Protein AF-A0A935MAJ7-F1 (afdb_monomer_lite)

Foldseek 3Di:
DVVVVVVVVVCCVQQVVLVVVDAPSVLVVVLCVQLVVQQVVQVVVVVVVAHADSCLRSVLSNQLSVCVRPPVVCNVVSNVVSVVVLVVVLVVCVVVVPVCSVVSSD

Secondary structure (DSSP, 8-state):
-HHHHHHHHHHHHHHHHHHHH-HHHHHHHHHHHHHHHHHHHHHHHHHTT----HHHHHHHHHHHHHHHHH-GGGHHHHHHHHHHHHHHHHHHHHHTT-TTTTTTT-

Structure (mmCIF, N/CA/C/O backbone):
data_AF-A0A935MAJ7-F1
#
_entry.id   AF-A0A935MAJ7-F1
#
loop_
_atom_site.group_PDB
_atom_site.id
_atom_site.type_symbol
_atom_site.label_atom_id
_atom_site.label_alt_id
_atom_site.label_comp_id
_atom_site.label_asym_id
_atom_site.label_entity_id
_atom_site.label_seq_id
_atom_site.pdbx_PDB_ins_code
_atom_site.Cartn_x
_atom_site.Cartn_y
_atom_site.Cartn_z
_atom_site.occupancy
_atom_site.B_iso_or_equiv
_atom_site.auth_seq_id
_atom_site.auth_comp_id
_atom_site.auth_asym_id
_atom_site.auth_atom_id
_atom_site.pdbx_PDB_model_num
ATOM 1 N N . MET A 1 1 ? 7.636 -32.946 -8.722 1.00 75.81 1 MET A N 1
ATOM 2 C CA . MET A 1 1 ? 8.602 -31.862 -9.041 1.00 75.81 1 MET A CA 1
ATOM 3 C C . MET A 1 1 ? 8.320 -31.145 -10.365 1.00 75.81 1 MET A C 1
ATOM 5 O O . MET A 1 1 ? 8.323 -29.923 -10.351 1.00 75.81 1 MET A O 1
ATOM 9 N N . ARG A 1 2 ? 7.996 -31.843 -11.470 1.00 84.56 2 ARG A N 1
ATOM 10 C CA . ARG A 1 2 ? 7.752 -31.241 -12.805 1.00 84.56 2 ARG A CA 1
ATOM 11 C C . ARG A 1 2 ? 6.806 -30.024 -12.820 1.00 84.56 2 ARG A C 1
ATOM 13 O O . ARG A 1 2 ? 7.157 -29.006 -13.395 1.00 84.56 2 ARG A O 1
ATOM 20 N N . ARG A 1 3 ? 5.655 -30.090 -12.134 1.00 89.62 3 ARG A N 1
ATOM 21 C CA . ARG A 1 3 ? 4.698 -28.963 -12.051 1.00 89.62 3 ARG A CA 1
ATOM 22 C C . ARG A 1 3 ? 5.290 -27.718 -11.377 1.00 89.62 3 ARG A C 1
ATOM 24 O O . ARG A 1 3 ? 5.169 -26.634 -11.922 1.00 89.62 3 ARG A O 1
ATOM 31 N N . ARG A 1 4 ? 5.997 -27.887 -10.251 1.00 90.81 4 ARG A N 1
ATOM 32 C CA . ARG A 1 4 ? 6.660 -26.783 -9.528 1.00 90.81 4 ARG A CA 1
ATOM 33 C C . ARG A 1 4 ? 7.723 -26.097 -10.391 1.00 90.81 4 ARG A C 1
ATOM 35 O O . ARG A 1 4 ? 7.832 -24.880 -10.353 1.00 90.81 4 ARG A O 1
ATOM 42 N N . LEU A 1 5 ? 8.468 -26.877 -11.177 1.00 94.12 5 LEU A N 1
ATOM 43 C CA . LEU A 1 5 ? 9.511 -26.358 -12.063 1.00 94.12 5 LEU A CA 1
ATOM 44 C C . LEU A 1 5 ? 8.919 -25.551 -13.227 1.00 94.12 5 LEU A C 1
ATOM 46 O O . LEU A 1 5 ? 9.416 -24.476 -13.535 1.00 94.12 5 LEU A O 1
ATOM 50 N N . ILE A 1 6 ? 7.817 -26.023 -13.815 1.00 94.50 6 ILE A N 1
ATOM 51 C CA . ILE A 1 6 ? 7.100 -25.294 -14.872 1.00 94.50 6 ILE A CA 1
ATOM 52 C C . ILE A 1 6 ? 6.537 -23.972 -14.336 1.00 94.50 6 ILE A C 1
ATOM 54 O O . ILE A 1 6 ? 6.710 -22.940 -14.975 1.00 94.50 6 ILE A O 1
ATOM 58 N N . THR A 1 7 ? 5.914 -23.975 -13.151 1.00 93.75 7 THR A N 1
ATOM 59 C CA . THR A 1 7 ? 5.403 -22.741 -12.531 1.00 93.75 7 THR A CA 1
ATOM 60 C C . THR A 1 7 ? 6.530 -21.756 -12.228 1.00 93.75 7 THR A C 1
ATOM 62 O O . THR A 1 7 ? 6.393 -20.572 -12.519 1.00 93.75 7 THR A O 1
ATOM 65 N N . ALA A 1 8 ? 7.657 -22.236 -11.696 1.00 93.62 8 ALA A N 1
ATOM 66 C CA . ALA A 1 8 ? 8.817 -21.393 -11.419 1.00 93.62 8 ALA A CA 1
ATOM 67 C C . ALA A 1 8 ? 9.399 -20.776 -12.700 1.00 93.62 8 ALA A C 1
ATOM 69 O O . ALA A 1 8 ? 9.681 -19.583 -12.722 1.00 93.62 8 ALA A O 1
ATOM 70 N N . LEU A 1 9 ? 9.522 -21.558 -13.780 1.00 94.88 9 LEU A N 1
ATOM 71 C CA . LEU A 1 9 ? 9.976 -21.054 -15.079 1.00 94.88 9 LEU A CA 1
ATOM 72 C C . LEU A 1 9 ? 8.998 -20.037 -15.676 1.00 94.88 9 LEU A C 1
ATOM 74 O O . LEU A 1 9 ? 9.437 -19.021 -16.202 1.00 94.88 9 LEU A O 1
ATOM 78 N N . GLY A 1 10 ? 7.688 -20.271 -15.556 1.00 94.44 10 GLY A N 1
ATOM 79 C CA . GLY A 1 10 ? 6.668 -19.318 -15.999 1.00 94.44 10 GLY A CA 1
ATOM 80 C C . GLY A 1 10 ? 6.740 -17.990 -15.241 1.00 94.44 10 GLY A C 1
ATOM 81 O O . GLY A 1 10 ? 6.748 -16.927 -15.857 1.00 94.44 10 GLY A O 1
ATOM 82 N N . LEU A 1 11 ? 6.873 -18.041 -13.911 1.00 92.00 11 LEU A N 1
ATOM 83 C CA . LEU A 1 11 ? 7.062 -16.842 -13.090 1.00 92.00 11 LEU A CA 1
ATOM 84 C C . LEU A 1 11 ? 8.375 -16.127 -13.415 1.00 92.00 11 LEU A C 1
ATOM 86 O O . LEU A 1 11 ? 8.383 -14.905 -13.497 1.00 92.00 11 LEU A O 1
ATOM 90 N N . ALA A 1 12 ? 9.467 -16.860 -13.646 1.00 93.56 12 ALA A N 1
ATOM 91 C CA . ALA A 1 12 ? 10.745 -16.271 -14.039 1.00 93.56 12 ALA A CA 1
ATOM 92 C C . ALA A 1 12 ? 10.655 -15.577 -15.404 1.00 93.56 12 ALA A C 1
ATOM 94 O O . ALA A 1 12 ? 11.177 -14.478 -15.569 1.00 93.56 12 ALA A O 1
ATOM 95 N N . PHE A 1 13 ? 9.950 -16.184 -16.360 1.00 95.25 13 PHE A N 1
ATOM 96 C CA . PHE A 1 13 ? 9.760 -15.624 -17.695 1.00 95.25 13 PHE A CA 1
ATOM 97 C C . PHE A 1 13 ? 8.982 -14.304 -17.681 1.00 95.25 13 PHE A C 1
ATOM 99 O O . PHE A 1 13 ? 9.247 -13.441 -18.505 1.00 95.25 13 PHE A O 1
ATOM 106 N N . ILE A 1 14 ? 8.052 -14.122 -16.742 1.00 93.56 14 ILE A N 1
ATOM 107 C CA . ILE A 1 14 ? 7.300 -12.867 -16.588 1.00 93.56 14 ILE A CA 1
ATOM 108 C C . ILE A 1 14 ? 8.067 -11.876 -15.699 1.00 93.56 14 ILE A C 1
ATOM 110 O O . ILE A 1 14 ? 8.151 -10.687 -16.001 1.00 93.56 14 ILE A O 1
ATOM 114 N N . GLY A 1 15 ? 8.652 -12.368 -14.606 1.00 91.75 15 GLY A N 1
ATOM 115 C CA . GLY A 1 15 ? 9.314 -11.557 -13.591 1.00 91.75 15 GLY A CA 1
ATOM 116 C C . GLY A 1 15 ? 10.628 -10.942 -14.055 1.00 91.75 15 GLY A C 1
ATOM 117 O O . GLY A 1 15 ? 10.853 -9.754 -13.835 1.00 91.75 15 GLY A O 1
ATOM 118 N N . LEU A 1 16 ? 11.486 -11.719 -14.725 1.00 94.88 16 LEU A N 1
ATOM 119 C CA . LEU A 1 16 ? 12.800 -11.237 -15.160 1.00 94.88 16 LEU A CA 1
ATOM 120 C C . LEU A 1 16 ? 12.692 -10.066 -16.145 1.00 94.88 16 LEU A C 1
ATOM 122 O O . LEU A 1 16 ? 13.335 -9.050 -15.888 1.00 94.88 16 LEU A O 1
ATOM 126 N N . PRO A 1 17 ? 11.867 -10.120 -17.212 1.00 94.69 17 PRO A N 1
ATOM 127 C CA . PRO A 1 17 ? 11.704 -8.973 -18.098 1.00 94.69 17 PRO A CA 1
ATOM 128 C C . PRO A 1 17 ? 11.157 -7.744 -17.377 1.00 94.69 17 PRO A C 1
ATOM 130 O O . PRO A 1 17 ? 11.660 -6.648 -17.597 1.00 94.69 17 PRO A O 1
ATOM 133 N N . ALA A 1 18 ? 10.178 -7.909 -16.482 1.00 93.62 18 ALA A N 1
ATOM 134 C CA . ALA A 1 18 ? 9.623 -6.789 -15.726 1.00 93.62 18 ALA A CA 1
ATOM 135 C C . ALA A 1 18 ? 10.676 -6.108 -14.834 1.00 93.62 18 ALA A C 1
ATOM 137 O O . ALA A 1 18 ? 10.699 -4.884 -14.747 1.00 93.62 18 ALA A O 1
ATOM 138 N N . ILE A 1 19 ? 11.573 -6.884 -14.213 1.00 92.81 19 ILE A N 1
ATOM 139 C CA . ILE A 1 19 ? 12.679 -6.365 -13.394 1.00 92.81 19 ILE A CA 1
ATOM 140 C C . ILE A 1 19 ? 13.744 -5.685 -14.262 1.00 92.81 19 ILE A C 1
ATOM 142 O O . ILE A 1 19 ? 14.191 -4.595 -13.921 1.00 92.81 19 ILE A O 1
ATOM 146 N N . ILE A 1 20 ? 14.139 -6.305 -15.380 1.00 94.88 20 ILE A N 1
ATOM 147 C CA . ILE A 1 20 ? 15.189 -5.782 -16.270 1.00 94.88 20 ILE A CA 1
ATOM 148 C C . ILE A 1 20 ? 14.740 -4.487 -16.957 1.00 94.88 20 ILE A C 1
ATOM 150 O O . ILE A 1 20 ? 15.517 -3.541 -17.041 1.00 94.88 20 ILE A O 1
ATOM 154 N N . LEU A 1 21 ? 13.493 -4.432 -17.438 1.00 94.62 21 LEU A N 1
ATOM 155 C CA . LEU A 1 21 ? 12.925 -3.231 -18.061 1.00 94.62 21 LEU A CA 1
ATOM 156 C C . LEU A 1 21 ? 12.656 -2.124 -17.034 1.00 94.62 21 LEU A C 1
ATOM 158 O O . LEU A 1 21 ? 12.693 -0.944 -17.379 1.00 94.62 21 LEU A O 1
ATOM 162 N N . GLY A 1 22 ? 12.388 -2.494 -15.778 1.00 91.75 22 GLY A N 1
ATOM 163 C CA . GLY A 1 22 ? 12.137 -1.550 -14.699 1.00 91.75 22 GLY A CA 1
ATOM 164 C C . GLY A 1 22 ? 10.882 -0.698 -14.922 1.00 91.75 22 GLY A C 1
ATOM 165 O O . GLY A 1 22 ? 9.944 -1.079 -15.632 1.00 91.75 22 GLY A O 1
ATOM 166 N N . GLY A 1 23 ? 10.860 0.470 -14.273 1.00 92.12 23 GLY A N 1
ATOM 167 C CA . GLY A 1 23 ? 9.832 1.495 -14.456 1.00 92.12 23 GLY A CA 1
ATOM 168 C C . GLY A 1 23 ? 8.405 0.963 -14.308 1.00 92.12 23 GLY A C 1
ATOM 169 O O . GLY A 1 23 ? 8.069 0.303 -13.324 1.00 92.12 23 GLY A O 1
ATOM 170 N N . ILE A 1 24 ? 7.562 1.248 -15.306 1.00 94.38 24 ILE A N 1
ATOM 171 C CA . ILE A 1 24 ? 6.142 0.883 -15.272 1.00 94.38 24 ILE A CA 1
ATOM 172 C C . ILE A 1 24 ? 5.916 -0.635 -15.320 1.00 94.38 24 ILE A C 1
ATOM 174 O O . ILE A 1 24 ? 4.989 -1.120 -14.682 1.00 94.38 24 ILE A O 1
ATOM 178 N N . PHE A 1 25 ? 6.767 -1.404 -16.009 1.00 94.12 25 PHE A N 1
ATOM 179 C CA . PHE A 1 25 ? 6.624 -2.864 -16.084 1.00 94.12 25 PHE A CA 1
ATOM 180 C C . PHE A 1 25 ? 6.885 -3.513 -14.726 1.00 94.12 25 PHE A C 1
ATOM 182 O O . PHE A 1 25 ? 6.094 -4.339 -14.266 1.00 94.12 25 PHE A O 1
ATOM 189 N N . TYR A 1 26 ? 7.955 -3.082 -14.056 1.00 93.25 26 TYR A N 1
ATOM 190 C CA . TYR A 1 26 ? 8.241 -3.484 -12.685 1.00 93.25 26 TYR A CA 1
ATOM 191 C C . TYR A 1 26 ? 7.115 -3.067 -11.734 1.00 93.25 26 TYR A C 1
ATOM 193 O O . TYR A 1 26 ? 6.655 -3.880 -10.934 1.00 93.25 26 TYR A O 1
ATOM 201 N N . TYR A 1 27 ? 6.638 -1.823 -11.849 1.00 94.50 27 TYR A N 1
ATOM 202 C CA . TYR A 1 27 ? 5.548 -1.317 -11.022 1.00 94.50 27 TYR A CA 1
ATOM 203 C C . TYR A 1 27 ? 4.258 -2.119 -11.204 1.00 94.50 27 TYR A C 1
ATOM 205 O O . TYR A 1 27 ? 3.643 -2.485 -10.212 1.00 94.50 27 TYR A O 1
ATOM 213 N N . LEU A 1 28 ? 3.846 -2.430 -12.435 1.00 94.94 28 LEU A N 1
ATOM 214 C CA . LEU A 1 28 ? 2.628 -3.205 -12.677 1.00 94.94 28 LEU A CA 1
ATOM 215 C C . LEU A 1 28 ? 2.734 -4.608 -12.077 1.00 94.94 28 LEU A C 1
ATOM 217 O O . LEU A 1 28 ? 1.797 -5.065 -11.423 1.00 94.94 28 LEU A O 1
ATOM 221 N N . LEU A 1 29 ? 3.882 -5.269 -12.243 1.00 95.19 29 LEU A N 1
ATOM 222 C CA . LEU A 1 29 ? 4.109 -6.588 -11.662 1.00 95.19 29 LEU A CA 1
ATOM 223 C C . LEU A 1 29 ? 4.089 -6.537 -10.127 1.00 95.19 29 LEU A C 1
ATOM 225 O O . LEU A 1 29 ? 3.306 -7.238 -9.486 1.00 95.19 29 LEU A O 1
ATOM 229 N N . MET A 1 30 ? 4.931 -5.694 -9.530 1.00 94.88 30 MET A N 1
ATOM 230 C CA . MET A 1 30 ? 5.082 -5.625 -8.076 1.00 94.88 30 MET A CA 1
ATOM 231 C C . MET A 1 30 ? 3.880 -4.988 -7.388 1.00 94.88 30 MET A C 1
ATOM 233 O O . MET A 1 30 ? 3.474 -5.448 -6.329 1.00 94.88 30 MET A O 1
ATOM 237 N N . GLY A 1 31 ? 3.280 -3.969 -7.991 1.00 95.75 31 GLY A N 1
ATOM 238 C CA . GLY A 1 31 ? 2.057 -3.331 -7.517 1.00 95.75 31 GLY A CA 1
ATOM 239 C C . GLY A 1 31 ? 0.902 -4.324 -7.457 1.00 95.75 31 GLY A C 1
ATOM 240 O O . GLY A 1 31 ? 0.229 -4.394 -6.434 1.00 95.75 31 GLY A O 1
ATOM 241 N N . THR A 1 32 ? 0.736 -5.166 -8.485 1.00 95.69 32 THR A N 1
ATOM 242 C CA . THR A 1 32 ? -0.271 -6.241 -8.468 1.00 95.69 32 THR A CA 1
ATOM 243 C C . THR A 1 32 ? -0.025 -7.208 -7.314 1.00 95.69 32 THR A C 1
ATOM 245 O O . THR A 1 32 ? -0.952 -7.511 -6.565 1.00 95.69 32 THR A O 1
ATOM 248 N N . PHE A 1 33 ? 1.222 -7.651 -7.115 1.00 95.88 33 PHE A N 1
ATOM 249 C CA . PHE A 1 33 ? 1.553 -8.537 -5.997 1.00 95.88 33 PHE A CA 1
ATOM 250 C C . PHE A 1 33 ? 1.332 -7.886 -4.631 1.00 95.88 33 PHE A C 1
ATOM 252 O O . PHE A 1 33 ? 0.810 -8.542 -3.740 1.00 95.88 33 PHE A O 1
ATOM 259 N N . LEU A 1 34 ? 1.702 -6.619 -4.449 1.00 96.69 34 LEU A N 1
ATOM 260 C CA . LEU A 1 34 ? 1.574 -5.926 -3.165 1.00 96.69 34 LEU A CA 1
ATOM 261 C C . LEU A 1 34 ? 0.115 -5.619 -2.819 1.00 96.69 34 LEU A C 1
ATOM 263 O O . LEU A 1 34 ? -0.310 -5.870 -1.694 1.00 96.69 34 LEU A O 1
ATOM 267 N N . ILE A 1 35 ? -0.659 -5.107 -3.778 1.00 96.81 35 ILE A N 1
ATOM 268 C CA . ILE A 1 35 ? -2.084 -4.804 -3.587 1.00 96.81 35 ILE A CA 1
ATOM 269 C C .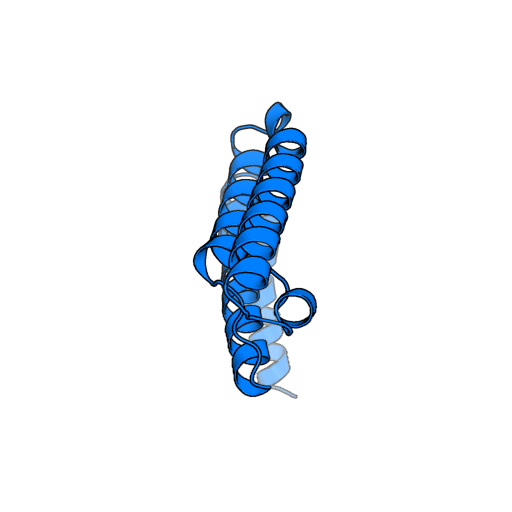 ILE A 1 35 ? -2.872 -6.104 -3.385 1.00 96.81 35 ILE A C 1
ATOM 271 O O . ILE A 1 35 ? -3.696 -6.177 -2.474 1.00 96.81 35 ILE A O 1
ATOM 275 N N . GLY A 1 36 ? -2.581 -7.140 -4.179 1.00 96.88 36 GLY A N 1
ATOM 276 C CA . GLY A 1 36 ? -3.154 -8.476 -4.004 1.00 96.88 36 GLY A CA 1
ATOM 277 C C . GLY A 1 36 ? -2.814 -9.059 -2.634 1.00 96.88 36 GLY A C 1
ATOM 278 O O . GLY A 1 36 ? -3.709 -9.387 -1.870 1.00 96.88 36 GLY A O 1
ATOM 279 N N . ALA A 1 37 ? -1.537 -9.055 -2.243 1.00 95.75 37 ALA A N 1
ATOM 280 C CA . ALA A 1 37 ? -1.116 -9.541 -0.930 1.00 95.75 37 ALA A CA 1
ATOM 281 C C . ALA A 1 37 ? -1.790 -8.790 0.228 1.00 95.75 37 ALA A C 1
ATOM 283 O O . ALA A 1 37 ? -2.158 -9.416 1.217 1.00 95.75 37 ALA A O 1
ATOM 284 N N . ALA A 1 38 ? -1.993 -7.474 0.113 1.00 94.88 38 ALA A N 1
ATOM 285 C CA . ALA A 1 38 ? -2.737 -6.700 1.107 1.00 94.88 38 ALA A CA 1
ATOM 286 C C . ALA A 1 38 ? -4.209 -7.138 1.195 1.00 94.88 38 ALA A C 1
ATOM 288 O O . ALA A 1 38 ? -4.778 -7.214 2.284 1.00 94.88 38 ALA A O 1
ATOM 289 N N . TRP A 1 39 ? -4.824 -7.454 0.055 1.00 95.06 39 TRP A N 1
ATOM 290 C CA . TRP A 1 39 ? -6.184 -7.980 -0.005 1.00 95.06 39 TRP A CA 1
ATOM 291 C C . TRP A 1 39 ? -6.282 -9.384 0.603 1.00 95.06 39 TRP A C 1
ATOM 293 O O . TRP A 1 39 ? -7.140 -9.609 1.461 1.00 95.06 39 TRP A O 1
ATOM 303 N N . GLU A 1 40 ? -5.385 -10.305 0.243 1.00 94.00 40 GLU A N 1
ATOM 304 C CA . GLU A 1 40 ? -5.287 -11.631 0.865 1.00 94.00 40 GLU A CA 1
ATOM 305 C C . GLU A 1 40 ? -5.055 -11.528 2.377 1.00 94.00 40 GLU A C 1
ATOM 307 O O . GLU A 1 40 ? -5.698 -12.236 3.150 1.00 94.00 40 GLU A O 1
ATOM 312 N N . TYR A 1 41 ? -4.185 -10.614 2.813 1.00 90.38 41 TYR A N 1
ATOM 313 C CA . TYR A 1 41 ? -3.893 -10.376 4.225 1.00 90.38 41 TYR A CA 1
ATOM 314 C C . TYR A 1 41 ? -5.165 -10.022 5.006 1.00 90.38 41 TYR A C 1
ATOM 316 O O . TYR A 1 41 ? -5.474 -10.664 6.007 1.00 90.38 41 TYR A O 1
ATOM 324 N N . VAL A 1 42 ? -5.978 -9.086 4.501 1.00 91.19 42 VAL A N 1
ATOM 325 C CA . VAL A 1 42 ? -7.284 -8.739 5.096 1.00 91.19 42 VAL A CA 1
ATOM 326 C C . VAL A 1 42 ? -8.199 -9.967 5.200 1.00 91.19 42 VAL A C 1
ATOM 328 O O . VAL A 1 42 ? -8.855 -10.163 6.224 1.00 91.19 42 VAL A O 1
ATOM 331 N N . HIS A 1 43 ? -8.243 -10.820 4.173 1.00 91.12 43 HIS A N 1
ATOM 332 C CA . HIS A 1 43 ? -9.081 -12.026 4.174 1.00 91.12 43 HIS A CA 1
ATOM 333 C C . HIS A 1 43 ? -8.600 -13.080 5.175 1.00 91.12 43 HIS A C 1
ATOM 335 O O . HIS A 1 43 ? -9.420 -13.697 5.856 1.00 91.12 43 HIS A O 1
ATOM 341 N N . ME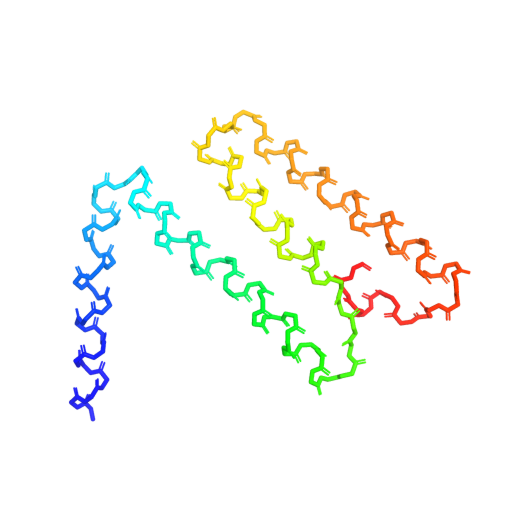T A 1 44 ? -7.285 -13.259 5.312 1.00 90.88 44 MET A N 1
ATOM 342 C CA . MET A 1 44 ? -6.707 -14.171 6.299 1.00 90.88 44 MET A CA 1
ATOM 343 C C . MET A 1 44 ? -7.045 -13.743 7.728 1.00 90.88 44 MET A C 1
ATOM 345 O O . MET A 1 44 ? -7.411 -14.582 8.546 1.00 90.88 44 MET A O 1
ATOM 349 N N . PHE A 1 45 ? -6.992 -12.445 8.027 1.00 86.38 45 PHE A N 1
ATOM 350 C CA . PHE A 1 45 ? -7.343 -11.928 9.353 1.00 86.38 45 PHE A CA 1
ATOM 351 C C . PHE A 1 45 ? -8.835 -12.078 9.664 1.00 86.38 45 PHE A C 1
ATOM 353 O O . PHE A 1 45 ? -9.198 -12.473 10.774 1.00 86.38 45 PHE A O 1
ATOM 360 N N . ARG A 1 46 ? -9.695 -11.901 8.655 1.00 86.69 46 ARG A N 1
ATOM 361 C CA . ARG A 1 46 ? -11.130 -12.212 8.766 1.00 86.69 46 ARG A CA 1
ATOM 362 C C . ARG A 1 46 ? -11.408 -13.668 9.100 1.00 86.69 46 ARG A C 1
ATOM 364 O O . ARG A 1 46 ? -12.323 -13.947 9.871 1.00 86.69 46 ARG A O 1
ATOM 371 N N . ALA A 1 47 ? -10.592 -14.598 8.607 1.00 87.56 47 ALA A N 1
ATOM 372 C CA . ALA A 1 47 ? -10.723 -16.010 8.961 1.00 87.56 47 ALA A CA 1
ATOM 373 C C . ALA A 1 47 ? -10.462 -16.286 10.458 1.00 87.56 47 ALA A C 1
ATOM 375 O O . ALA A 1 47 ? -10.979 -17.262 10.997 1.00 87.56 47 ALA A O 1
ATOM 376 N N . VAL A 1 48 ? -9.713 -15.413 11.143 1.00 86.50 48 VAL A N 1
ATOM 377 C CA . VAL A 1 48 ? -9.403 -15.510 12.584 1.00 86.50 48 VAL A CA 1
ATOM 378 C C . VAL A 1 48 ? -10.296 -14.577 13.425 1.00 86.50 48 VAL A C 1
ATOM 380 O O . VAL A 1 48 ? -10.034 -14.358 14.601 1.00 86.50 48 VAL A O 1
ATOM 383 N N . LYS A 1 49 ? -11.410 -14.089 12.853 1.00 80.88 49 LYS A N 1
ATOM 384 C CA . LYS A 1 49 ? -12.407 -13.203 13.490 1.00 80.88 49 LYS A CA 1
ATOM 385 C C . LYS A 1 49 ? -11.932 -11.777 13.796 1.00 80.88 49 LYS A C 1
ATOM 387 O O . LYS A 1 49 ? -12.602 -11.078 14.548 1.00 80.88 49 LYS A O 1
ATOM 392 N N . PHE A 1 50 ? -10.839 -11.331 13.182 1.00 80.88 50 PHE A N 1
ATOM 393 C CA . PHE A 1 50 ? -10.512 -9.907 13.118 1.00 80.88 50 PHE A CA 1
ATOM 394 C C . PHE A 1 50 ? -11.246 -9.260 11.941 1.00 80.88 50 PHE A C 1
ATOM 396 O O . PHE A 1 50 ? -11.466 -9.897 10.915 1.00 80.88 50 PHE A O 1
ATOM 403 N N . GLU A 1 51 ? -11.607 -7.986 12.028 1.00 77.81 51 GLU A N 1
ATOM 404 C CA . GLU A 1 51 ? -12.189 -7.246 10.901 1.00 77.81 51 GLU A CA 1
ATOM 405 C C . GLU A 1 51 ? -11.320 -6.025 10.569 1.00 77.81 51 GLU A C 1
ATOM 407 O O . GLU A 1 51 ? -11.657 -4.896 10.945 1.00 77.81 51 GLU A O 1
ATOM 412 N N . PRO A 1 52 ? -10.198 -6.241 9.853 1.00 79.81 52 PRO A N 1
ATOM 413 C CA . PRO A 1 52 ? -9.425 -5.152 9.282 1.00 79.81 52 PRO A CA 1
ATOM 414 C C . PRO A 1 52 ? -10.244 -4.386 8.238 1.00 79.81 52 PRO A C 1
ATOM 416 O O . PRO A 1 52 ? -11.016 -4.954 7.443 1.00 79.81 52 PRO A O 1
ATOM 419 N N . GLN A 1 53 ? -10.045 -3.069 8.218 1.00 86.31 53 GLN A N 1
ATOM 420 C CA . GLN A 1 53 ? -10.686 -2.162 7.274 1.00 86.31 53 GLN A CA 1
ATOM 421 C C . GLN A 1 53 ? -9.950 -2.246 5.929 1.00 86.31 53 GLN A C 1
ATOM 423 O O . GLN A 1 53 ? -8.846 -1.737 5.741 1.00 86.31 53 GLN A O 1
ATOM 428 N N . ILE A 1 54 ? -10.602 -2.908 4.973 1.00 89.19 54 ILE A N 1
ATOM 429 C CA . ILE A 1 54 ? -10.033 -3.251 3.665 1.00 89.19 54 ILE A CA 1
ATOM 430 C C . ILE A 1 54 ? -9.576 -2.037 2.849 1.00 89.19 54 ILE A C 1
ATOM 432 O O . ILE A 1 54 ? -8.548 -2.098 2.183 1.00 89.19 54 ILE A O 1
ATOM 436 N N . HIS A 1 55 ? -10.314 -0.932 2.892 1.00 90.62 55 HIS A N 1
ATOM 437 C CA . HIS A 1 55 ? -10.006 0.278 2.135 1.00 90.62 55 HIS A CA 1
ATOM 438 C C . HIS A 1 55 ? -8.774 1.004 2.684 1.00 90.62 55 HIS A C 1
ATOM 440 O O . HIS A 1 55 ? -8.004 1.544 1.900 1.00 90.62 55 HIS A O 1
ATOM 446 N N . ILE A 1 56 ? -8.554 0.990 3.998 1.00 91.06 56 ILE A N 1
ATOM 447 C CA . ILE A 1 56 ? -7.394 1.597 4.650 1.00 91.06 56 ILE A CA 1
ATOM 448 C C . ILE A 1 56 ? -6.162 0.738 4.379 1.00 91.06 56 ILE A C 1
ATOM 450 O O . ILE A 1 56 ? -5.149 1.265 3.928 1.00 91.06 56 ILE A O 1
ATOM 454 N N . THR A 1 57 ? -6.2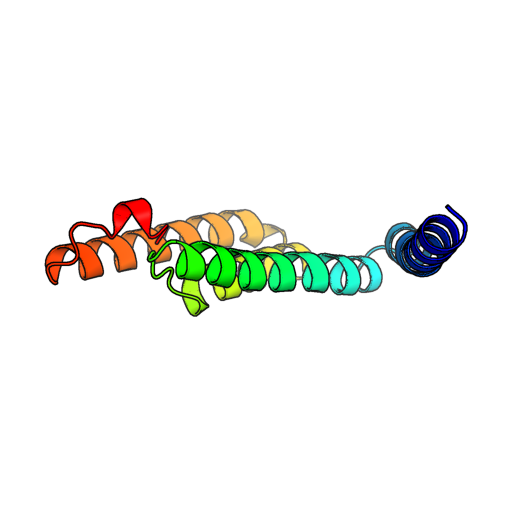52 -0.583 4.556 1.00 91.38 57 THR A N 1
ATOM 455 C CA . THR A 1 57 ? -5.118 -1.486 4.314 1.00 91.38 57 THR A CA 1
ATOM 456 C C . THR A 1 57 ? -4.747 -1.547 2.829 1.00 91.38 57 THR A C 1
ATOM 458 O O . THR A 1 57 ? -3.621 -1.226 2.452 1.00 91.38 57 THR A O 1
ATOM 461 N N . VAL A 1 58 ? -5.690 -1.920 1.957 1.00 94.88 58 VAL A N 1
ATOM 462 C CA . VAL A 1 58 ? -5.425 -2.085 0.516 1.00 94.88 58 VAL A CA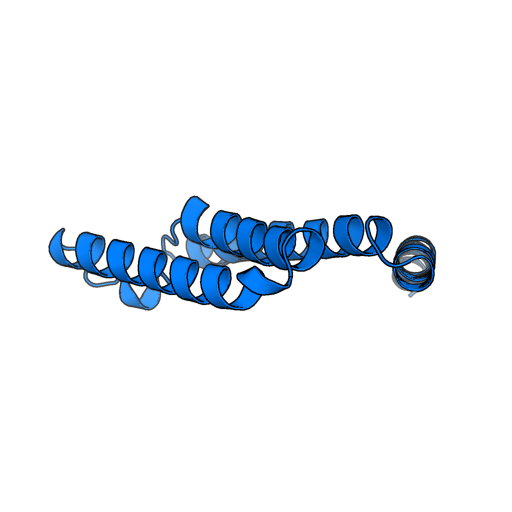 1
ATOM 463 C C . VAL A 1 58 ? -5.206 -0.728 -0.152 1.00 94.88 58 VAL A C 1
ATOM 465 O O . VAL A 1 58 ? -4.288 -0.579 -0.958 1.00 94.88 58 VAL A O 1
ATOM 468 N N . GLY A 1 59 ? -6.001 0.283 0.210 1.00 95.19 59 GLY A N 1
ATOM 469 C CA . GLY A 1 59 ? -5.848 1.641 -0.311 1.00 95.19 59 GLY A CA 1
ATOM 470 C C . GLY A 1 59 ? -4.552 2.301 0.147 1.00 95.19 59 GLY A C 1
ATOM 471 O O . GLY A 1 59 ? -3.891 2.935 -0.667 1.00 95.19 59 GLY A O 1
ATOM 472 N N . GLY A 1 60 ? -4.123 2.094 1.396 1.00 94.88 60 GLY A N 1
ATOM 473 C CA . GLY A 1 60 ? -2.826 2.564 1.887 1.00 94.88 60 GLY A CA 1
ATOM 474 C C . GLY A 1 60 ? -1.662 1.964 1.098 1.00 94.88 60 GLY A C 1
ATOM 475 O O . GLY A 1 60 ? -0.800 2.696 0.613 1.00 94.88 60 GLY A O 1
ATOM 476 N N . VAL A 1 61 ? -1.676 0.646 0.867 1.00 96.12 61 VAL A N 1
ATOM 477 C CA . VAL A 1 61 ? -0.664 -0.029 0.033 1.00 96.12 61 VAL A CA 1
ATOM 478 C C . VAL A 1 61 ? -0.690 0.487 -1.411 1.00 96.12 61 VAL A C 1
ATOM 480 O O . VAL A 1 61 ? 0.365 0.773 -1.983 1.00 96.12 61 VAL A O 1
ATOM 483 N N . ALA A 1 62 ? -1.872 0.675 -2.001 1.00 96.56 62 ALA A N 1
ATOM 484 C CA . ALA A 1 62 ? -2.006 1.237 -3.344 1.00 96.56 62 ALA A CA 1
ATOM 485 C C . ALA A 1 62 ? -1.468 2.679 -3.427 1.00 96.56 62 ALA A C 1
ATOM 487 O O . ALA A 1 62 ? -0.692 2.993 -4.326 1.00 96.56 62 ALA A O 1
ATOM 488 N N . LEU A 1 63 ? -1.804 3.545 -2.466 1.00 96.62 63 LEU A N 1
ATOM 489 C CA . LEU A 1 63 ? -1.334 4.935 -2.410 1.00 96.62 63 LEU A CA 1
ATOM 490 C C . LEU A 1 63 ? 0.185 5.024 -2.233 1.00 96.62 63 LEU A C 1
ATOM 492 O O . LEU A 1 63 ? 0.850 5.787 -2.934 1.00 96.62 63 LEU A O 1
ATOM 496 N N . VAL A 1 64 ? 0.760 4.219 -1.339 1.00 96.44 64 VAL A N 1
ATOM 497 C CA . VAL A 1 64 ? 2.212 4.197 -1.106 1.00 96.44 64 VAL A CA 1
ATOM 498 C C . VAL A 1 64 ? 2.953 3.688 -2.341 1.00 96.44 64 VAL A C 1
ATOM 500 O O . VAL A 1 64 ? 3.948 4.281 -2.753 1.00 96.44 64 VAL A O 1
ATOM 503 N N . THR A 1 65 ? 2.462 2.629 -2.986 1.00 96.00 65 THR A N 1
ATOM 504 C CA . THR A 1 65 ? 3.097 2.106 -4.206 1.00 96.00 65 THR A CA 1
ATOM 505 C C . THR A 1 65 ? 2.967 3.076 -5.385 1.00 96.00 65 THR A C 1
ATOM 507 O O . THR A 1 65 ? 3.953 3.293 -6.087 1.00 96.00 65 THR A O 1
ATOM 510 N N . LEU A 1 66 ? 1.805 3.715 -5.575 1.00 96.19 66 LEU A N 1
ATOM 511 C CA . LEU A 1 66 ? 1.599 4.761 -6.587 1.00 96.19 66 LEU A CA 1
ATOM 512 C C . LEU A 1 66 ? 2.508 5.969 -6.353 1.00 96.19 66 LEU A C 1
ATOM 514 O O . LEU A 1 66 ? 3.182 6.420 -7.278 1.00 96.19 66 LEU A O 1
ATOM 518 N N . SER A 1 67 ? 2.564 6.473 -5.117 1.00 96.56 67 SER A N 1
ATOM 519 C CA . SER A 1 67 ? 3.420 7.613 -4.775 1.00 96.56 67 SER A CA 1
ATOM 520 C C . SER A 1 67 ? 4.891 7.300 -5.035 1.00 96.56 67 SER A C 1
ATOM 522 O O . SER A 1 67 ? 5.576 8.110 -5.641 1.00 96.56 67 SER A O 1
ATOM 524 N N . ARG A 1 68 ? 5.371 6.091 -4.719 1.00 93.75 68 ARG A N 1
ATOM 525 C CA . ARG A 1 68 ? 6.748 5.691 -5.047 1.00 93.75 68 ARG A CA 1
ATOM 526 C C . ARG A 1 68 ? 7.066 5.713 -6.542 1.00 93.75 68 ARG A C 1
ATOM 528 O O . ARG A 1 68 ? 8.210 5.984 -6.886 1.00 93.75 68 ARG A O 1
ATOM 535 N N . MET A 1 69 ? 6.100 5.405 -7.407 1.00 94.31 69 MET A N 1
ATOM 536 C CA . MET A 1 69 ? 6.317 5.369 -8.858 1.00 94.31 69 MET A CA 1
ATOM 537 C C . MET A 1 69 ? 6.219 6.758 -9.498 1.00 94.31 69 MET A C 1
ATOM 539 O O . MET A 1 69 ? 7.037 7.102 -10.346 1.00 94.31 69 MET A O 1
ATOM 543 N N . PHE A 1 70 ? 5.211 7.544 -9.115 1.00 95.56 70 PHE A N 1
ATOM 544 C CA . PHE A 1 70 ? 4.862 8.787 -9.812 1.00 95.56 70 PHE A CA 1
ATOM 545 C C . PHE A 1 70 ? 5.259 10.062 -9.059 1.00 95.56 70 PHE A C 1
ATOM 547 O O . PHE A 1 70 ? 5.428 11.106 -9.679 1.00 95.56 70 PHE A O 1
ATOM 554 N N . LEU A 1 71 ? 5.385 9.994 -7.732 1.00 95.94 71 LEU A N 1
ATOM 555 C CA . LEU A 1 71 ? 5.615 11.134 -6.838 1.00 95.94 71 LEU A CA 1
ATOM 556 C C . LEU A 1 71 ? 6.641 10.759 -5.745 1.00 95.94 71 LEU A C 1
ATOM 558 O O . LEU A 1 71 ? 6.305 10.794 -4.557 1.00 95.94 71 LEU A O 1
ATOM 562 N N . PRO A 1 72 ? 7.870 10.345 -6.114 1.00 94.00 72 PRO A N 1
ATOM 563 C CA . PRO A 1 72 ? 8.817 9.726 -5.182 1.00 94.00 72 PRO A CA 1
ATOM 564 C C . PRO A 1 72 ? 9.161 10.624 -3.985 1.00 94.00 72 PRO A C 1
ATOM 566 O O . PRO A 1 72 ? 9.282 10.119 -2.868 1.00 94.00 72 PRO A O 1
ATOM 569 N N . ASP A 1 73 ? 9.212 11.943 -4.184 1.00 96.38 73 ASP A N 1
ATOM 570 C CA . ASP A 1 73 ? 9.463 12.927 -3.120 1.00 96.38 73 ASP A CA 1
ATOM 571 C C . ASP A 1 73 ? 8.364 12.932 -2.043 1.00 96.38 73 ASP A C 1
ATOM 573 O O . ASP A 1 73 ? 8.614 13.224 -0.874 1.00 96.38 73 ASP A O 1
ATOM 577 N N . PHE A 1 74 ? 7.141 12.545 -2.415 1.00 96.06 74 PHE A N 1
ATOM 578 C CA . PHE A 1 74 ? 5.997 12.457 -1.513 1.00 96.06 74 PHE 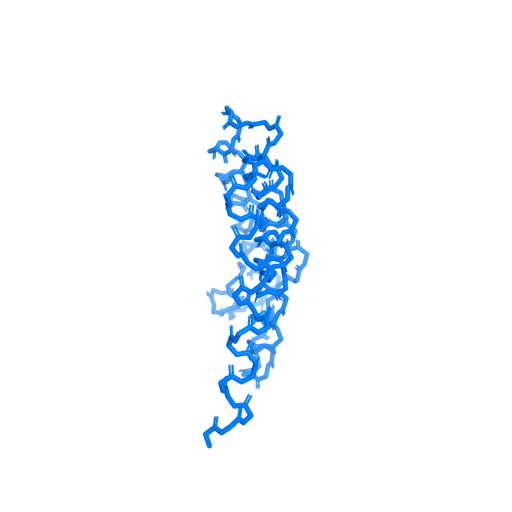A CA 1
ATOM 579 C C . PHE A 1 74 ? 5.785 11.056 -0.938 1.00 96.06 74 PHE A C 1
ATOM 581 O O . PHE A 1 74 ? 4.910 10.889 -0.094 1.00 96.06 74 PHE A O 1
ATOM 588 N N . ALA A 1 75 ? 6.579 10.050 -1.318 1.00 94.44 75 ALA A N 1
ATOM 589 C CA . ALA A 1 75 ? 6.364 8.676 -0.864 1.00 94.44 75 ALA A CA 1
ATOM 590 C C . ALA A 1 75 ? 6.439 8.531 0.667 1.00 94.44 75 ALA A C 1
ATOM 592 O O . ALA A 1 75 ? 5.622 7.831 1.264 1.00 94.44 75 ALA A O 1
ATOM 593 N N . MET A 1 76 ? 7.388 9.217 1.314 1.00 95.81 76 MET A N 1
ATOM 594 C CA . MET A 1 76 ? 7.509 9.221 2.779 1.00 95.81 76 MET A CA 1
ATOM 595 C C . MET A 1 76 ? 6.358 9.984 3.459 1.00 95.81 76 MET A C 1
ATOM 597 O O . MET A 1 76 ? 5.725 9.407 4.344 1.00 95.81 76 MET A O 1
ATOM 601 N N . PRO A 1 77 ? 6.016 11.223 3.044 1.00 97.31 77 PRO A N 1
ATOM 602 C CA . PRO A 1 77 ? 4.818 11.907 3.530 1.00 97.31 77 PRO A CA 1
ATOM 603 C C . PRO A 1 77 ? 3.522 11.108 3.350 1.00 97.31 77 PRO A C 1
ATOM 605 O O . PRO A 1 77 ? 2.728 11.028 4.281 1.00 97.31 77 PRO A O 1
ATOM 608 N N . VAL A 1 78 ? 3.314 10.482 2.186 1.00 97.38 78 VAL A N 1
ATOM 609 C CA . VAL A 1 78 ? 2.134 9.649 1.901 1.00 97.38 78 VAL A CA 1
ATOM 610 C C . VAL A 1 78 ? 2.095 8.448 2.835 1.00 97.38 78 VAL A C 1
ATOM 612 O O . VAL A 1 78 ? 1.055 8.183 3.428 1.00 97.38 78 VAL A O 1
ATOM 615 N N . PHE A 1 79 ? 3.221 7.761 3.035 1.00 95.56 79 PHE A N 1
ATOM 616 C CA . PHE A 1 79 ? 3.312 6.660 3.993 1.00 95.56 79 PHE A CA 1
ATOM 617 C C . PHE A 1 79 ? 2.941 7.106 5.415 1.00 95.56 79 PHE A C 1
ATOM 619 O O . PHE A 1 79 ? 2.064 6.509 6.042 1.00 95.56 79 PHE A O 1
ATOM 626 N N . ALA A 1 80 ? 3.525 8.204 5.901 1.00 97.12 80 ALA A N 1
ATOM 627 C CA . ALA A 1 80 ? 3.194 8.752 7.215 1.00 97.12 80 ALA A CA 1
ATOM 628 C C . ALA A 1 80 ? 1.707 9.135 7.321 1.00 97.12 80 ALA A C 1
ATOM 630 O O . ALA A 1 80 ? 1.042 8.768 8.288 1.00 97.12 80 ALA A O 1
ATOM 631 N N . ALA A 1 81 ? 1.155 9.804 6.306 1.00 96.50 81 ALA A N 1
ATOM 632 C CA . ALA A 1 81 ? -0.255 10.177 6.263 1.00 96.50 81 ALA A CA 1
ATOM 633 C C . ALA A 1 81 ? -1.177 8.949 6.284 1.00 96.50 81 ALA A C 1
ATOM 635 O O . ALA A 1 81 ? -2.160 8.944 7.020 1.00 96.50 81 ALA A O 1
ATOM 636 N N . THR A 1 82 ? -0.850 7.883 5.542 1.00 94.88 82 THR A N 1
ATOM 637 C CA . THR A 1 82 ? -1.641 6.640 5.563 1.00 94.88 82 THR A CA 1
ATOM 638 C C . THR A 1 82 ? -1.655 5.985 6.942 1.00 94.88 82 THR A C 1
ATOM 640 O O . THR A 1 82 ? -2.704 5.513 7.371 1.00 94.88 82 THR A O 1
ATOM 643 N N . ILE A 1 83 ? -0.537 6.031 7.676 1.00 92.81 83 ILE A N 1
ATOM 644 C CA . ILE A 1 83 ? -0.473 5.547 9.061 1.00 92.81 83 ILE A CA 1
ATOM 645 C C . ILE A 1 83 ? -1.335 6.417 9.978 1.00 92.81 83 ILE A C 1
ATOM 647 O O . ILE A 1 83 ? -2.115 5.889 10.762 1.00 92.81 83 ILE A O 1
ATOM 651 N N . LEU A 1 84 ? -1.236 7.744 9.875 1.00 95.00 84 LEU A N 1
ATOM 652 C CA . LEU A 1 84 ? -2.034 8.657 10.700 1.00 95.00 84 LEU A CA 1
ATOM 653 C C . LEU A 1 84 ? -3.539 8.492 10.454 1.00 95.00 84 LEU A C 1
ATOM 655 O O . LEU A 1 84 ? -4.321 8.525 11.402 1.00 95.00 84 LEU A O 1
ATOM 659 N N . VAL A 1 85 ? -3.950 8.270 9.203 1.00 93.12 85 VAL A N 1
ATOM 660 C CA . VAL A 1 85 ? -5.344 7.953 8.856 1.00 93.12 85 VAL A CA 1
ATOM 661 C C . VAL A 1 85 ? -5.775 6.622 9.469 1.00 93.12 85 VAL A C 1
ATOM 663 O O . VAL A 1 85 ? -6.867 6.558 10.033 1.00 93.12 85 VAL A O 1
ATOM 666 N N . ALA A 1 86 ? -4.930 5.588 9.409 1.00 90.31 86 ALA A N 1
ATOM 667 C CA . ALA A 1 86 ? -5.215 4.302 10.046 1.00 90.31 86 ALA A CA 1
ATOM 668 C C . ALA A 1 86 ? -5.408 4.462 11.564 1.00 90.31 86 ALA A C 1
ATOM 670 O O . ALA A 1 86 ? -6.463 4.110 12.080 1.00 90.31 86 ALA A O 1
ATOM 671 N N . LEU A 1 87 ? -4.478 5.136 12.247 1.00 89.69 87 LEU A N 1
ATOM 672 C CA . LEU A 1 87 ? -4.564 5.414 13.686 1.00 89.69 87 LEU A CA 1
ATOM 673 C C . LEU A 1 87 ? -5.773 6.284 14.066 1.00 89.69 87 LEU A C 1
ATOM 675 O O . LEU A 1 87 ? -6.367 6.112 15.126 1.00 89.69 87 LEU A O 1
ATOM 679 N N . THR A 1 88 ? -6.160 7.230 13.212 1.00 90.69 88 THR A N 1
ATOM 680 C CA . THR A 1 88 ? -7.356 8.051 13.452 1.00 90.69 88 THR A CA 1
ATOM 681 C C . THR A 1 88 ? -8.616 7.198 13.355 1.00 90.69 88 THR A C 1
ATOM 683 O O . THR A 1 88 ? -9.501 7.291 14.204 1.00 90.69 88 THR A O 1
ATOM 686 N N . TYR A 1 89 ? -8.696 6.331 12.342 1.00 88.69 89 TYR A N 1
ATOM 687 C CA . TYR A 1 89 ? -9.799 5.385 12.217 1.00 88.69 89 TYR A CA 1
ATOM 688 C C . TYR A 1 89 ? -9.848 4.428 13.412 1.00 88.69 89 TYR A C 1
ATOM 690 O O . TYR A 1 89 ? -10.929 4.190 13.950 1.00 88.69 89 TYR A O 1
ATOM 698 N N . HIS A 1 90 ? -8.689 3.935 13.850 1.00 83.56 90 HIS A N 1
ATOM 699 C CA . HIS A 1 90 ? -8.539 3.099 15.035 1.00 83.56 90 HIS A CA 1
ATOM 700 C C . HIS A 1 90 ? -9.156 3.746 16.275 1.00 83.56 90 HIS A C 1
ATOM 702 O O . HIS A 1 90 ? -10.000 3.150 16.942 1.00 83.56 90 HIS A O 1
ATOM 708 N N . LEU A 1 91 ? -8.783 4.999 16.545 1.00 86.50 91 LEU A N 1
ATOM 709 C CA . LEU A 1 91 ? -9.264 5.747 17.700 1.00 86.50 91 LEU A CA 1
ATOM 710 C C . LEU A 1 91 ? -10.789 5.915 17.665 1.00 86.50 91 LEU A C 1
ATOM 712 O O . LEU A 1 91 ? -11.465 5.638 18.653 1.00 86.50 91 LEU A O 1
ATOM 716 N N . ILE A 1 92 ? -11.343 6.280 16.505 1.00 88.44 92 ILE A N 1
ATOM 717 C CA . ILE A 1 92 ? -12.796 6.425 16.321 1.00 88.44 92 ILE A CA 1
ATOM 718 C C . ILE A 1 92 ? -13.515 5.078 16.505 1.00 88.44 92 ILE A C 1
ATOM 720 O O . ILE A 1 92 ? -14.609 5.028 17.068 1.00 88.44 92 ILE A O 1
ATOM 724 N N . ALA A 1 93 ? -12.938 3.978 16.015 1.00 84.81 93 ALA A N 1
ATOM 725 C CA . ALA A 1 93 ? -13.511 2.643 16.172 1.00 84.81 93 ALA A CA 1
ATOM 726 C C . ALA A 1 93 ? -13.496 2.191 17.639 1.00 84.81 93 ALA A C 1
ATOM 728 O O . ALA A 1 93 ? -14.487 1.635 18.119 1.00 84.81 93 ALA A O 1
ATOM 729 N N . TYR A 1 94 ? -12.410 2.482 18.355 1.00 83.25 94 TYR A N 1
ATOM 730 C CA . TYR A 1 94 ? -12.282 2.214 19.782 1.00 83.25 94 TYR A CA 1
ATOM 731 C C . TYR A 1 94 ? -13.330 2.984 20.600 1.00 83.25 94 TYR A C 1
ATOM 733 O O . TYR A 1 94 ? -14.065 2.378 21.378 1.00 83.25 94 TYR A O 1
ATOM 741 N N . GLU A 1 95 ? -13.492 4.290 20.357 1.00 85.19 95 GLU A N 1
ATOM 742 C CA . GLU A 1 95 ? -14.507 5.123 21.028 1.00 85.19 95 GLU A CA 1
ATOM 743 C C . GLU A 1 95 ? -15.945 4.639 20.790 1.00 85.19 95 GLU A C 1
ATOM 745 O O . GLU A 1 95 ? -16.82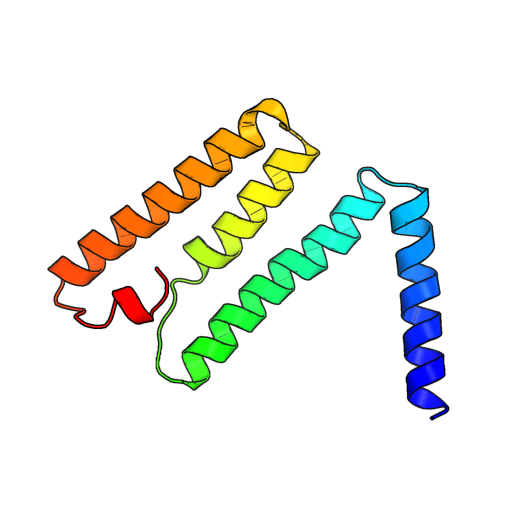1 4.824 21.633 1.00 85.19 95 GLU A O 1
ATOM 750 N N . ARG A 1 96 ? -16.200 3.971 19.659 1.00 84.31 96 ARG A N 1
ATOM 751 C CA . ARG A 1 96 ? -17.502 3.367 19.327 1.00 84.31 96 ARG A CA 1
ATOM 752 C C . ARG A 1 96 ? -17.748 2.011 19.999 1.00 84.31 96 ARG A C 1
ATOM 754 O O . ARG A 1 96 ? -18.731 1.349 19.674 1.00 84.31 96 ARG A O 1
ATOM 761 N N . GLY A 1 97 ? -16.889 1.606 20.935 1.00 78.44 97 GLY A N 1
ATOM 762 C CA . GLY A 1 97 ? -17.048 0.391 21.735 1.00 78.44 97 GLY A CA 1
ATOM 763 C C . GLY A 1 97 ? -16.386 -0.850 21.137 1.00 78.44 97 GLY A C 1
ATOM 764 O O . GLY A 1 97 ? -16.704 -1.967 21.542 1.00 78.44 97 GLY A O 1
ATOM 765 N N . ARG A 1 98 ? -15.473 -0.691 20.169 1.00 71.69 98 ARG A N 1
ATOM 766 C CA . ARG A 1 98 ? -14.732 -1.813 19.578 1.00 71.69 98 ARG A CA 1
ATOM 767 C C . ARG A 1 98 ? -13.403 -2.031 20.308 1.00 71.69 98 ARG A C 1
ATOM 769 O O . ARG A 1 98 ? -12.353 -1.583 19.861 1.00 71.69 98 ARG A O 1
ATOM 776 N N . GLU A 1 99 ? -13.441 -2.755 21.426 1.00 65.44 99 GLU A N 1
ATOM 777 C CA . GLU A 1 99 ? -12.265 -2.989 22.292 1.00 65.44 99 GLU A CA 1
ATOM 778 C C . GLU A 1 99 ? -11.119 -3.762 21.604 1.00 65.44 99 GLU A C 1
ATOM 780 O O . GLU A 1 99 ? -9.958 -3.611 21.974 1.00 65.44 99 GLU A O 1
ATOM 785 N N . GLN A 1 100 ? -11.415 -4.557 20.567 1.00 63.62 100 GLN A N 1
ATOM 786 C CA . GLN A 1 100 ? -10.418 -5.337 19.812 1.00 63.62 100 GLN A CA 1
ATOM 787 C C . GLN A 1 100 ? -9.779 -4.581 18.641 1.00 63.62 100 GLN A C 1
ATOM 789 O O . GLN A 1 100 ? -8.971 -5.165 17.917 1.00 63.62 100 GLN A O 1
ATOM 794 N N . ALA A 1 101 ? -10.063 -3.282 18.483 1.00 58.94 101 ALA A N 1
ATOM 795 C CA . ALA A 1 101 ? -9.573 -2.492 17.356 1.00 58.94 101 ALA A CA 1
ATOM 796 C C . ALA A 1 101 ? -8.041 -2.584 17.175 1.00 58.94 101 ALA A C 1
ATOM 798 O O . ALA A 1 101 ? -7.550 -2.483 16.057 1.00 58.94 101 ALA A O 1
ATOM 799 N N . ALA A 1 102 ? -7.275 -2.814 18.255 1.00 57.34 102 ALA A N 1
ATOM 800 C CA . ALA A 1 102 ? -5.810 -2.820 18.205 1.00 57.34 102 ALA A CA 1
ATOM 801 C C . ALA A 1 102 ? -5.261 -4.117 17.595 1.00 57.34 102 ALA A C 1
ATOM 803 O O . ALA A 1 102 ? -4.165 -4.135 17.041 1.00 57.34 102 ALA A O 1
ATOM 804 N N . LEU A 1 103 ? -6.035 -5.202 17.686 1.00 57.69 103 LEU A N 1
ATOM 805 C CA . LEU A 1 103 ? -5.725 -6.496 17.080 1.00 57.69 103 LEU A CA 1
ATOM 806 C C . LEU A 1 103 ? -6.321 -6.633 15.673 1.00 57.69 103 LEU A C 1
ATOM 808 O O . LEU A 1 103 ? -5.868 -7.465 14.892 1.00 57.69 103 LEU A O 1
ATOM 812 N N . ASP A 1 104 ? -7.285 -5.779 15.323 1.00 59.19 104 ASP A N 1
ATOM 813 C CA . ASP A 1 104 ? -7.831 -5.676 13.969 1.00 59.19 104 ASP A CA 1
ATOM 814 C C . ASP A 1 104 ? -6.875 -5.006 12.970 1.00 59.19 104 ASP A C 1
ATOM 816 O O . ASP A 1 104 ? -7.216 -4.904 11.792 1.00 59.19 104 ASP A O 1
ATOM 820 N N . PHE A 1 105 ? -5.687 -4.571 13.422 1.00 53.25 105 PHE A N 1
ATOM 821 C CA . PHE A 1 105 ? -4.668 -3.873 12.626 1.00 53.25 105 PHE A CA 1
ATOM 822 C C . PHE A 1 105 ? -5.265 -2.808 11.695 1.00 53.25 105 PHE A C 1
ATOM 824 O O . PHE A 1 105 ? -4.901 -2.692 10.519 1.00 53.25 105 PHE A O 1
ATOM 831 N N . VAL A 1 106 ? -6.170 -2.012 12.267 1.00 47.53 106 VAL A N 1
ATOM 832 C CA . VAL A 1 106 ? -6.408 -0.628 11.863 1.00 47.53 106 VAL A CA 1
ATOM 833 C C . VAL A 1 106 ? -6.275 0.212 13.096 1.00 47.53 106 VAL A C 1
ATOM 835 O O . VAL A 1 106 ? -7.107 -0.012 14.003 1.00 47.53 106 VAL A O 1
#

Radius of gyration: 17.43 Å; chains: 1; bounding box: 33×45×40 Å

Sequence (106 aa):
MRRRLITALGLAFIGLPAIILGGIFYYLLMGTFLIGAAWEYVHMFRAVKFEPQIHITVGGVALVTLSRMFLPDFAMPVFAATILVALTYHLIAYERGREQAALDFV

pLDDT: mean 89.27, std 10.4, range [47.53, 97.38]